Protein AF-A0A6F9CSS1-F1 (afdb_monomer)

pLDDT: mean 88.99, std 6.75, range [58.06, 95.88]

Sequence (176 aa):
YTEVANNVQKEETVLSVQFVLLDCAPLKFSLVQHCNEWQGKFTQLLSLMASTRLKELHIFLQENALRLSKPPQSLVELGESLKLLETLQGDFQKIESQIPPIHEQFAILEKYEVTVDQAVHEMLEALNGEWVWFQQVVIDSDIMLKKQKDKFKSSLIFSAEEFKKKMQTTVQDFSS

Mean predicted aligned error: 8.75 Å

Secondary structure (DSSP, 8-state):
-HHHHHHHHHS-SEEEETTEEEE-HHHHHHHHHHHHHHHHHHHHHHHHHHHHHHHHHHHHHHHHHHHHTSPP-SHHHHHHHHHHHHHHHHHHHHHHTTHHHHHHHHHHHHHTT----HHHHHHHHHHHHHHHHHHHHHHHHHHHHHHHHHHHHHHHHHHHHHHHHHHHHHHHHHT-

Structure (mmCIF, N/CA/C/O backbone):
data_AF-A0A6F9CSS1-F1
#
_entry.id   AF-A0A6F9CSS1-F1
#
loop_
_atom_site.group_PDB
_atom_site.id
_atom_site.type_symbol
_atom_site.label_atom_id
_atom_site.label_alt_id
_atom_site.label_comp_id
_atom_site.label_asym_id
_atom_site.label_entity_id
_atom_site.label_seq_id
_atom_site.pdbx_PDB_ins_code
_atom_site.Cartn_x
_atom_site.Cartn_y
_atom_site.Cartn_z
_atom_site.occupancy
_atom_site.B_iso_or_equiv
_atom_site.auth_seq_id
_atom_site.auth_comp_id
_atom_site.auth_asym_id
_atom_site.auth_atom_id
_atom_site.pdbx_PDB_model_num
ATOM 1 N N . TYR A 1 1 ? 11.473 6.760 -26.202 1.00 69.12 1 TYR A N 1
ATOM 2 C CA . TYR A 1 1 ? 12.842 6.283 -26.489 1.00 69.12 1 TYR A CA 1
ATOM 3 C C . TYR A 1 1 ? 12.872 5.145 -27.497 1.00 69.12 1 TYR A C 1
ATOM 5 O O . TYR A 1 1 ? 13.621 5.269 -28.452 1.00 69.12 1 TYR A O 1
ATOM 13 N N . THR A 1 2 ? 12.027 4.115 -27.384 1.00 72.00 2 THR A N 1
ATOM 14 C CA . THR A 1 2 ? 11.933 3.034 -28.392 1.00 72.00 2 THR A CA 1
ATOM 15 C C . THR A 1 2 ? 11.690 3.547 -29.817 1.00 72.00 2 THR A C 1
ATOM 17 O O . THR A 1 2 ? 12.358 3.124 -30.751 1.00 72.00 2 THR A O 1
ATOM 20 N N . GLU A 1 3 ? 10.793 4.519 -29.994 1.00 71.44 3 GLU A N 1
ATOM 21 C CA . GLU A 1 3 ? 10.537 5.142 -31.302 1.00 71.44 3 GLU A CA 1
ATOM 22 C C . GLU A 1 3 ? 11.748 5.926 -31.840 1.00 71.44 3 GLU A C 1
ATOM 24 O O . GLU A 1 3 ? 12.084 5.822 -33.015 1.00 71.44 3 GLU A O 1
ATOM 29 N N . VAL A 1 4 ? 12.457 6.646 -30.965 1.00 71.00 4 VAL A N 1
ATOM 30 C CA . VAL A 1 4 ? 13.664 7.409 -31.322 1.00 71.00 4 VAL A CA 1
ATOM 31 C C . VAL A 1 4 ? 14.797 6.467 -31.732 1.00 71.00 4 VAL A C 1
ATOM 33 O O . VAL A 1 4 ? 15.419 6.689 -32.765 1.00 71.00 4 VAL A O 1
ATOM 36 N N . ALA A 1 5 ? 15.016 5.382 -30.983 1.00 68.62 5 ALA A N 1
ATOM 37 C CA . ALA A 1 5 ? 15.992 4.351 -31.329 1.00 68.62 5 ALA A CA 1
ATOM 38 C C . ALA A 1 5 ? 15.669 3.701 -32.686 1.00 68.62 5 ALA A C 1
ATOM 40 O O . ALA A 1 5 ? 16.549 3.587 -33.538 1.00 68.62 5 ALA A O 1
ATOM 41 N N . ASN A 1 6 ? 14.396 3.367 -32.929 1.00 73.06 6 ASN A N 1
ATOM 42 C CA . ASN A 1 6 ? 13.944 2.816 -34.207 1.00 73.06 6 ASN A CA 1
ATOM 43 C C . ASN A 1 6 ? 14.156 3.789 -35.376 1.00 73.06 6 ASN A C 1
ATOM 45 O O . ASN A 1 6 ? 14.533 3.360 -36.464 1.00 73.06 6 ASN A O 1
ATOM 49 N N . ASN A 1 7 ? 13.933 5.088 -35.170 1.00 75.50 7 ASN A N 1
ATOM 50 C CA . ASN A 1 7 ? 14.157 6.102 -36.201 1.00 75.50 7 ASN A CA 1
ATOM 51 C C . ASN A 1 7 ? 15.651 6.275 -36.501 1.00 75.50 7 ASN A C 1
ATOM 53 O O . ASN A 1 7 ? 16.035 6.230 -37.663 1.00 75.50 7 ASN A O 1
ATOM 57 N N . VAL A 1 8 ? 16.504 6.344 -35.472 1.00 71.25 8 VAL A N 1
ATOM 58 C CA . VAL A 1 8 ? 17.969 6.376 -35.641 1.00 71.25 8 VAL A CA 1
ATOM 59 C C . VAL A 1 8 ? 18.457 5.154 -36.416 1.00 71.25 8 VAL A C 1
ATOM 61 O O . VAL A 1 8 ? 19.344 5.261 -37.257 1.00 71.25 8 VAL A O 1
ATOM 64 N N . GLN A 1 9 ? 17.880 3.980 -36.167 1.00 70.56 9 GLN A N 1
ATOM 65 C CA . GLN A 1 9 ? 18.303 2.746 -36.819 1.00 70.56 9 GLN A CA 1
ATOM 66 C C . GLN A 1 9 ? 17.925 2.694 -38.309 1.00 70.56 9 GLN A C 1
ATOM 68 O O . GLN A 1 9 ? 18.677 2.102 -39.089 1.00 70.56 9 GLN A O 1
ATOM 73 N N . LYS A 1 10 ? 16.826 3.358 -38.700 1.00 76.88 10 LYS A N 1
ATOM 74 C CA . LYS A 1 10 ? 16.343 3.482 -40.089 1.00 76.88 10 LYS A CA 1
ATOM 75 C C . LYS A 1 10 ? 17.154 4.449 -40.957 1.00 76.88 10 LYS A C 1
ATOM 77 O O . LYS A 1 10 ? 17.071 4.339 -42.174 1.00 76.88 10 LYS A O 1
ATOM 82 N N . GLU A 1 11 ? 17.916 5.363 -40.359 1.00 77.50 11 GLU A N 1
ATOM 83 C CA . GLU A 1 11 ? 18.755 6.317 -41.098 1.00 77.50 11 GLU A CA 1
ATOM 84 C C . GLU A 1 11 ? 19.857 5.620 -41.904 1.00 77.50 11 GLU A C 1
ATOM 86 O O . GLU A 1 11 ? 20.332 4.543 -41.532 1.00 77.50 11 GLU A O 1
ATOM 91 N N . GLU A 1 12 ? 20.311 6.230 -42.996 1.00 73.06 12 GLU A N 1
ATOM 92 C CA . GLU A 1 12 ? 21.398 5.667 -43.799 1.00 73.06 12 GLU A CA 1
ATOM 93 C C . GLU A 1 12 ? 22.715 5.645 -43.007 1.00 73.06 12 GLU A C 1
ATOM 95 O O . GLU A 1 12 ? 23.136 6.624 -42.391 1.00 73.06 12 GLU A O 1
ATOM 100 N N . THR A 1 13 ? 23.371 4.483 -42.987 1.00 76.19 13 THR A N 1
ATOM 101 C CA . THR A 1 13 ? 24.610 4.281 -42.219 1.00 76.19 13 THR A CA 1
ATOM 102 C C . THR A 1 13 ? 25.830 4.853 -42.937 1.00 76.19 13 THR A C 1
ATOM 104 O O . THR A 1 13 ? 26.780 5.262 -42.282 1.00 76.19 13 THR A O 1
ATOM 107 N N . VAL A 1 14 ? 25.813 4.892 -44.268 1.00 75.38 14 VAL A N 1
ATOM 108 C CA . VAL A 1 14 ? 26.934 5.370 -45.080 1.00 75.38 14 VAL A CA 1
ATOM 109 C C . VAL A 1 14 ? 26.397 6.351 -46.106 1.00 75.38 14 VAL A C 1
ATOM 111 O O . VAL A 1 14 ? 25.511 6.006 -46.882 1.00 75.38 14 VAL A O 1
ATOM 114 N N . LEU A 1 15 ? 26.952 7.560 -46.116 1.00 79.69 15 LEU A N 1
ATOM 115 C CA . LEU A 1 15 ? 26.568 8.633 -47.026 1.00 79.69 15 LEU A CA 1
ATOM 116 C C . LEU A 1 15 ? 27.747 8.965 -47.938 1.00 79.69 15 LEU A C 1
ATOM 118 O O . LEU A 1 15 ? 28.866 9.179 -47.474 1.00 79.69 15 LEU A O 1
ATOM 122 N N . SER A 1 16 ? 27.502 9.030 -49.245 1.00 75.62 16 SER A N 1
ATOM 123 C CA . SER A 1 16 ? 28.492 9.531 -50.197 1.00 75.62 16 SER A CA 1
ATOM 124 C C . SER A 1 16 ? 28.211 11.002 -50.481 1.00 75.62 16 SER A C 1
ATOM 126 O O . SER A 1 16 ? 27.179 11.349 -51.054 1.00 75.62 16 SER A O 1
ATOM 128 N N . VAL A 1 17 ? 29.125 11.876 -50.063 1.00 80.75 17 VAL A N 1
ATOM 129 C CA . VAL A 1 17 ? 29.048 13.317 -50.313 1.00 80.75 17 VAL A CA 1
ATOM 130 C C . VAL A 1 17 ? 30.188 13.691 -51.251 1.00 80.75 17 VAL A C 1
ATOM 132 O O . VAL A 1 17 ? 31.345 13.792 -50.844 1.00 80.75 17 VAL A O 1
ATOM 135 N N . GLN A 1 18 ? 29.851 13.898 -52.527 1.00 79.31 18 GLN A N 1
ATOM 136 C CA . GLN A 1 18 ? 30.801 14.188 -53.606 1.00 79.31 18 GLN A CA 1
ATOM 137 C C . GLN A 1 18 ? 31.889 13.105 -53.730 1.00 79.31 18 GLN A C 1
ATOM 139 O O . GLN A 1 18 ? 31.632 12.041 -54.282 1.00 79.31 18 GLN A O 1
ATOM 144 N N . PHE A 1 19 ? 33.097 13.372 -53.231 1.00 82.06 19 PHE A N 1
ATOM 145 C CA . PHE A 1 19 ? 34.245 12.461 -53.266 1.00 82.06 19 PHE A CA 1
ATOM 146 C C . PHE A 1 19 ? 34.578 11.860 -51.891 1.00 82.06 19 PHE A C 1
ATOM 148 O O . PHE A 1 19 ? 35.573 11.151 -51.757 1.00 82.06 19 PHE A O 1
ATOM 155 N N . VAL A 1 20 ? 33.771 12.146 -50.863 1.00 76.75 20 VAL A N 1
ATOM 156 C CA . VAL A 1 20 ? 33.975 11.677 -49.489 1.00 76.75 20 VAL A CA 1
ATOM 157 C C . VAL A 1 20 ? 32.907 10.649 -49.129 1.00 76.75 20 VAL A C 1
ATOM 159 O O . VAL A 1 20 ? 31.717 10.858 -49.365 1.00 76.75 20 VAL A O 1
ATOM 162 N N . LEU A 1 21 ? 33.341 9.537 -48.539 1.00 80.62 21 LEU A N 1
ATOM 163 C CA . LEU A 1 21 ? 32.466 8.553 -47.912 1.00 80.62 21 LEU A CA 1
ATOM 164 C C . LEU A 1 21 ? 32.397 8.857 -46.415 1.00 80.62 21 LEU A C 1
ATOM 166 O O . LEU A 1 21 ? 33.427 8.887 -45.741 1.00 80.62 21 LEU A O 1
ATOM 170 N N . LEU A 1 22 ? 31.197 9.095 -45.906 1.00 80.38 22 LEU A N 1
ATOM 171 C CA . LEU A 1 22 ? 30.952 9.390 -44.506 1.00 80.38 22 LEU A CA 1
ATOM 172 C C . LEU A 1 22 ? 30.275 8.183 -43.856 1.00 80.38 22 LEU A C 1
ATOM 174 O O . LEU A 1 22 ? 29.193 7.773 -44.270 1.00 80.38 22 LEU A O 1
ATOM 178 N N . ASP A 1 23 ? 30.938 7.608 -42.856 1.00 83.62 23 ASP A N 1
ATOM 179 C CA . ASP A 1 23 ? 30.413 6.500 -42.062 1.00 83.62 23 ASP A CA 1
ATOM 180 C C . ASP A 1 23 ? 29.734 7.042 -40.795 1.00 83.62 23 ASP A C 1
ATOM 182 O O . ASP A 1 23 ? 30.384 7.536 -39.871 1.00 83.62 23 ASP A O 1
ATOM 186 N N . CYS A 1 24 ? 28.404 6.962 -40.767 1.00 82.62 24 CYS A N 1
ATOM 187 C CA . CYS A 1 24 ? 27.562 7.353 -39.640 1.00 82.62 24 CYS A CA 1
ATOM 188 C C . CYS A 1 24 ? 27.378 6.223 -38.615 1.00 82.62 24 CYS A C 1
ATOM 190 O O . CYS A 1 24 ? 26.685 6.437 -37.614 1.00 82.62 24 CYS A O 1
ATOM 192 N N . ALA A 1 25 ? 27.957 5.031 -38.813 1.00 84.88 25 ALA A N 1
ATOM 193 C CA . ALA A 1 25 ? 27.803 3.911 -37.882 1.00 84.88 25 ALA A CA 1
ATOM 194 C C . ALA A 1 25 ? 28.171 4.266 -36.426 1.00 84.88 25 ALA A C 1
ATOM 196 O O . ALA A 1 25 ? 27.374 3.938 -35.539 1.00 84.88 25 ALA A O 1
ATOM 197 N N . PRO A 1 26 ? 29.278 4.989 -36.135 1.00 84.25 26 PRO A N 1
ATOM 198 C CA . PRO A 1 26 ? 29.623 5.363 -34.761 1.00 84.25 26 PRO A CA 1
ATOM 199 C C . PRO A 1 26 ? 28.586 6.291 -34.114 1.00 84.25 26 PRO A C 1
ATOM 201 O O . PRO A 1 26 ? 28.259 6.142 -32.936 1.00 84.25 26 PRO A O 1
ATOM 204 N N . LEU A 1 27 ? 28.024 7.220 -34.895 1.00 83.31 27 LEU A N 1
ATOM 205 C CA . LEU A 1 27 ? 26.997 8.149 -34.428 1.00 83.31 27 LEU A CA 1
ATOM 206 C C . LEU A 1 27 ? 25.676 7.421 -34.152 1.00 83.31 27 LEU A C 1
ATOM 208 O O . LEU A 1 27 ? 25.091 7.598 -33.084 1.00 83.31 27 LEU A O 1
ATOM 212 N N . LYS A 1 28 ? 25.235 6.555 -35.074 1.00 82.19 28 LYS A N 1
ATOM 213 C CA . LYS A 1 28 ? 24.034 5.723 -34.891 1.00 82.19 28 LYS A CA 1
ATOM 214 C C . LYS A 1 28 ? 24.158 4.839 -33.655 1.00 82.19 28 LYS A C 1
ATOM 216 O O . LYS A 1 28 ? 23.228 4.772 -32.855 1.00 82.19 28 LYS A O 1
ATOM 221 N N . PHE A 1 29 ? 25.316 4.204 -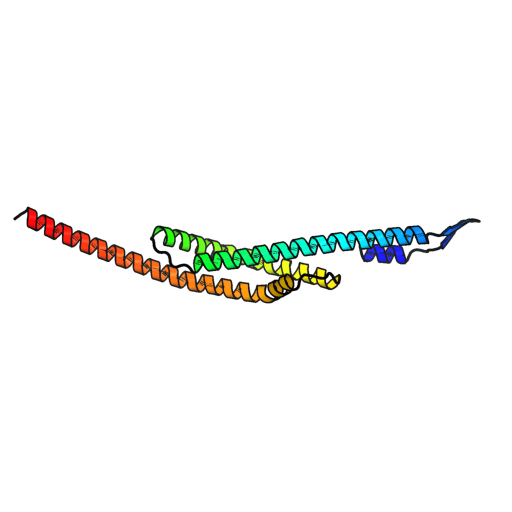33.471 1.00 84.88 29 PHE A N 1
ATOM 222 C CA . PHE A 1 29 ? 25.588 3.383 -32.296 1.00 84.88 29 PHE A CA 1
ATOM 223 C C . PHE A 1 29 ? 25.499 4.196 -30.999 1.00 84.88 29 PHE A C 1
ATOM 225 O O . PHE A 1 29 ? 24.787 3.794 -30.080 1.00 84.88 29 PHE A O 1
ATOM 232 N N . SER A 1 30 ? 26.153 5.362 -30.936 1.00 86.44 30 SER A N 1
ATOM 233 C CA . SER A 1 30 ? 26.121 6.234 -29.754 1.00 86.44 30 SER A CA 1
ATOM 234 C C . SER A 1 30 ? 24.702 6.713 -29.416 1.00 86.44 30 SER A C 1
ATOM 236 O O . SER A 1 30 ? 24.296 6.672 -28.255 1.00 86.44 30 SER A O 1
ATOM 238 N N . LEU A 1 31 ? 23.905 7.089 -30.420 1.00 84.00 31 LEU A N 1
ATOM 239 C CA . LEU A 1 31 ? 22.517 7.519 -30.227 1.00 84.00 31 LEU A CA 1
ATOM 240 C C . LEU A 1 31 ? 21.607 6.386 -29.731 1.00 84.00 31 LEU A C 1
ATOM 242 O O . LEU A 1 31 ? 20.799 6.598 -28.823 1.00 84.00 31 LEU A O 1
ATOM 246 N 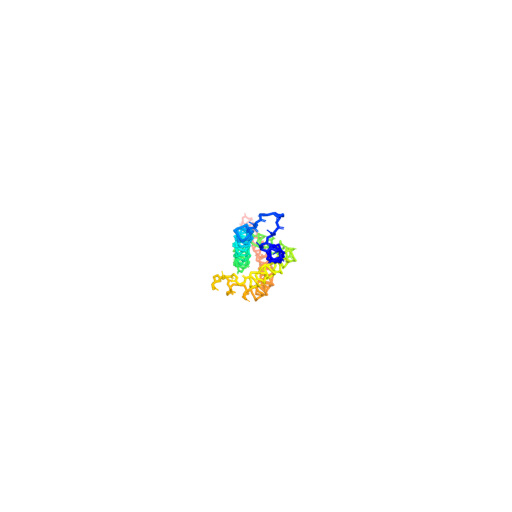N . VAL A 1 32 ? 21.747 5.177 -30.286 1.00 84.75 32 VAL A N 1
ATOM 247 C CA . VAL A 1 32 ? 21.009 3.993 -29.813 1.00 84.75 32 VAL A CA 1
ATOM 248 C C . VAL A 1 32 ? 21.426 3.635 -28.386 1.00 84.75 32 VAL A C 1
ATOM 250 O O . VAL A 1 32 ? 20.558 3.382 -27.550 1.00 84.75 32 VAL A O 1
ATOM 253 N N . GLN A 1 33 ? 22.725 3.680 -28.069 1.00 86.38 33 GLN A N 1
ATOM 254 C CA . GLN A 1 33 ? 23.205 3.461 -26.703 1.00 86.38 33 GLN A CA 1
ATOM 255 C C . GLN A 1 33 ? 22.607 4.463 -25.717 1.00 86.38 33 GLN A C 1
ATOM 257 O O . GLN A 1 33 ? 22.102 4.043 -24.679 1.00 86.38 33 GLN A O 1
ATOM 262 N N . HIS A 1 34 ? 22.582 5.755 -26.052 1.00 85.69 34 HIS A N 1
ATOM 263 C CA . HIS A 1 34 ? 21.936 6.753 -25.204 1.00 85.69 34 HIS A CA 1
ATOM 264 C C . HIS A 1 34 ? 20.442 6.470 -25.021 1.00 85.69 34 HIS A C 1
ATOM 266 O O . HIS A 1 34 ? 19.940 6.559 -23.903 1.00 85.69 34 HIS A O 1
ATOM 272 N N . CYS A 1 35 ? 19.720 6.084 -26.077 1.00 84.00 35 CYS A N 1
ATOM 273 C CA . CYS A 1 35 ? 18.306 5.729 -25.949 1.00 84.00 35 CYS A CA 1
ATOM 274 C C . CYS A 1 35 ? 18.090 4.559 -24.979 1.00 84.00 35 CYS A C 1
ATOM 276 O O . CYS A 1 35 ? 17.198 4.638 -24.134 1.00 84.00 35 CYS A O 1
ATOM 278 N N . ASN A 1 36 ? 18.921 3.518 -25.068 1.00 85.31 36 ASN A N 1
ATOM 279 C CA . ASN A 1 36 ? 18.866 2.359 -24.175 1.00 85.31 36 ASN A CA 1
ATOM 280 C C . ASN A 1 36 ? 19.240 2.731 -22.733 1.00 85.31 36 ASN A C 1
ATOM 282 O O . ASN A 1 36 ? 18.585 2.288 -21.793 1.00 85.31 36 ASN A O 1
ATOM 286 N N . GLU A 1 37 ? 20.255 3.576 -22.545 1.00 88.56 37 GLU A N 1
ATOM 287 C CA . GLU A 1 37 ? 20.676 4.059 -21.228 1.00 88.56 37 GLU A CA 1
ATOM 288 C C . GLU A 1 37 ? 19.550 4.837 -20.537 1.00 88.56 37 GLU A C 1
ATOM 290 O O . GLU A 1 37 ? 19.217 4.573 -19.380 1.00 88.56 37 GLU A O 1
ATOM 295 N N . TRP A 1 38 ? 18.927 5.777 -21.250 1.00 89.06 38 TRP A N 1
ATOM 296 C CA . TRP A 1 38 ? 17.805 6.546 -20.721 1.00 89.06 38 TRP A CA 1
ATOM 297 C C . TRP A 1 38 ? 16.596 5.662 -20.450 1.00 89.06 38 TRP A C 1
ATOM 299 O O . TRP A 1 38 ? 15.982 5.790 -19.394 1.00 89.06 38 TRP A O 1
ATOM 309 N N . GLN A 1 39 ? 16.277 4.735 -21.354 1.00 87.19 39 GLN A N 1
ATOM 310 C CA . GLN A 1 39 ? 15.213 3.761 -21.136 1.00 87.19 39 GLN A CA 1
ATOM 311 C C . GLN A 1 39 ? 15.456 2.951 -19.857 1.00 87.19 39 GLN A C 1
ATOM 313 O O . GLN A 1 39 ? 14.555 2.883 -19.027 1.00 87.19 39 GLN A O 1
ATOM 318 N N . GLY A 1 40 ? 16.673 2.434 -19.658 1.00 88.75 40 GLY A N 1
ATOM 319 C CA . GLY A 1 40 ? 17.061 1.721 -18.441 1.00 88.75 40 GLY A CA 1
ATOM 320 C C . GLY A 1 40 ? 16.944 2.581 -17.181 1.00 88.75 40 GLY A C 1
ATOM 321 O O . GLY A 1 40 ? 16.395 2.137 -16.177 1.00 88.75 40 GLY A O 1
ATOM 322 N N . LYS A 1 41 ? 17.386 3.843 -17.229 1.00 90.56 41 LYS A N 1
ATOM 323 C CA . LYS A 1 41 ? 17.247 4.783 -16.102 1.00 90.56 41 LYS A CA 1
ATOM 324 C C . LYS A 1 41 ? 15.783 5.053 -15.750 1.00 90.56 41 LYS A C 1
ATOM 326 O O . LYS A 1 41 ? 15.424 5.049 -14.574 1.00 90.56 41 LYS A O 1
ATOM 331 N N . PHE A 1 42 ? 14.930 5.274 -16.750 1.00 89.88 42 PHE A N 1
ATOM 332 C CA . PHE A 1 42 ? 13.507 5.532 -16.525 1.00 89.88 42 PHE A CA 1
ATOM 333 C C . PHE A 1 42 ? 12.775 4.307 -15.988 1.00 89.88 42 PHE A C 1
ATOM 335 O O . PHE A 1 42 ? 11.964 4.448 -15.076 1.00 89.88 42 PHE A O 1
ATOM 342 N N . THR A 1 43 ? 13.059 3.114 -16.510 1.00 90.88 43 THR A N 1
ATOM 343 C CA . THR A 1 43 ? 12.425 1.889 -16.018 1.00 90.88 43 THR A CA 1
ATOM 344 C C . THR A 1 43 ? 12.898 1.515 -14.617 1.00 90.88 43 THR A C 1
ATOM 346 O O . THR A 1 43 ? 12.080 1.120 -13.791 1.00 90.88 43 THR A O 1
ATOM 349 N N . GLN A 1 44 ? 14.178 1.715 -14.291 1.00 91.50 44 GLN A N 1
ATOM 350 C CA . GLN A 1 44 ? 14.682 1.549 -12.923 1.00 91.50 44 GLN A CA 1
ATOM 351 C C . GLN A 1 44 ? 14.009 2.518 -11.948 1.00 91.50 44 GLN A C 1
ATOM 353 O O . GLN A 1 44 ? 13.570 2.109 -10.874 1.00 91.50 44 GLN A O 1
ATOM 358 N N . LEU A 1 45 ? 13.878 3.792 -12.331 1.00 93.38 45 LEU A N 1
ATOM 359 C CA . LEU A 1 45 ? 13.183 4.785 -11.515 1.00 93.38 45 LEU A CA 1
ATOM 360 C C . LEU A 1 45 ? 11.706 4.418 -11.323 1.00 93.38 45 LEU A C 1
ATOM 362 O O . LEU A 1 45 ? 11.198 4.484 -10.206 1.00 93.38 45 LEU A O 1
ATOM 366 N N . LEU A 1 46 ? 11.032 3.991 -12.393 1.00 93.25 46 LEU A N 1
ATOM 367 C CA . LEU A 1 46 ? 9.645 3.539 -12.337 1.00 93.25 46 LEU A CA 1
ATOM 368 C C . LEU A 1 46 ? 9.489 2.334 -11.402 1.00 93.25 46 LEU A C 1
ATOM 370 O O . LEU A 1 46 ? 8.585 2.336 -10.573 1.00 93.25 46 LEU A O 1
ATOM 374 N N . SER A 1 47 ? 10.397 1.358 -11.478 1.00 92.69 47 SER A N 1
ATOM 375 C CA . SER A 1 47 ? 10.428 0.191 -10.589 1.00 92.69 47 SER A CA 1
ATOM 376 C C . SER A 1 47 ? 10.575 0.591 -9.124 1.00 92.69 47 SER A C 1
ATOM 378 O O . SER A 1 47 ? 9.798 0.143 -8.278 1.00 92.69 47 SER A O 1
ATOM 380 N N . LEU A 1 48 ? 11.497 1.508 -8.818 1.00 93.75 48 LEU A N 1
ATOM 381 C CA . LEU A 1 48 ? 11.682 2.021 -7.462 1.00 93.75 48 LEU A CA 1
ATOM 382 C C . LEU A 1 48 ? 10.429 2.742 -6.945 1.00 93.75 48 LEU A C 1
ATOM 384 O O . LEU A 1 48 ? 10.011 2.514 -5.809 1.00 93.75 48 LEU A O 1
ATOM 388 N N . MET A 1 49 ? 9.821 3.598 -7.769 1.00 93.56 49 MET A N 1
ATOM 389 C CA . MET A 1 49 ? 8.625 4.356 -7.395 1.00 93.56 49 MET A CA 1
ATOM 390 C C . MET A 1 49 ? 7.414 3.444 -7.186 1.00 93.56 49 MET A C 1
ATOM 392 O O . MET A 1 49 ? 6.726 3.580 -6.177 1.00 93.56 49 MET A O 1
ATOM 396 N N . ALA A 1 50 ? 7.172 2.507 -8.105 1.00 93.94 50 ALA A N 1
ATOM 397 C CA . ALA A 1 50 ? 6.062 1.563 -8.026 1.00 93.94 50 ALA A CA 1
ATOM 398 C C . ALA A 1 50 ? 6.206 0.640 -6.808 1.00 93.94 50 ALA A C 1
ATOM 400 O O . ALA A 1 50 ? 5.270 0.492 -6.027 1.00 93.94 50 ALA A O 1
ATOM 401 N N . SER A 1 51 ? 7.411 0.104 -6.582 1.00 94.25 51 SER A N 1
ATOM 402 C CA . SER A 1 51 ? 7.711 -0.753 -5.428 1.00 94.25 51 SER A CA 1
ATOM 403 C C . SER A 1 51 ? 7.560 -0.014 -4.101 1.00 94.25 51 SER A C 1
ATOM 405 O O . SER A 1 51 ? 7.040 -0.573 -3.139 1.00 94.25 51 SER A O 1
ATOM 407 N N . THR A 1 52 ? 8.013 1.241 -4.033 1.00 94.94 52 THR A N 1
ATOM 408 C CA . THR A 1 52 ? 7.857 2.074 -2.832 1.00 94.94 52 THR A CA 1
ATOM 409 C C . THR A 1 52 ? 6.383 2.337 -2.547 1.00 94.94 52 THR A C 1
ATOM 411 O O . THR A 1 52 ? 5.934 2.083 -1.435 1.00 94.94 52 THR A O 1
ATOM 414 N N . ARG A 1 53 ? 5.606 2.744 -3.558 1.00 94.44 53 ARG A N 1
ATOM 415 C CA . ARG A 1 53 ? 4.163 2.992 -3.409 1.00 94.44 53 ARG A CA 1
ATOM 416 C C . ARG A 1 53 ? 3.393 1.750 -2.980 1.00 94.44 53 ARG A C 1
ATOM 418 O O . ARG A 1 53 ? 2.540 1.842 -2.106 1.00 94.44 53 ARG A O 1
ATOM 425 N N . LEU A 1 54 ? 3.709 0.596 -3.567 1.00 95.88 54 LEU A N 1
ATOM 426 C CA . LEU A 1 54 ? 3.103 -0.679 -3.188 1.00 95.88 54 LEU A CA 1
ATOM 427 C C . LEU A 1 54 ? 3.375 -1.005 -1.714 1.00 95.88 54 LEU A C 1
ATOM 429 O O . LEU A 1 54 ? 2.447 -1.316 -0.974 1.00 95.88 54 LEU A O 1
ATOM 433 N N . LYS A 1 55 ? 4.630 -0.864 -1.270 1.00 95.56 55 LYS A N 1
ATOM 434 C CA . LYS A 1 55 ? 5.019 -1.090 0.130 1.00 95.56 55 LYS A CA 1
ATOM 435 C C . LYS A 1 55 ? 4.342 -0.118 1.089 1.00 95.56 55 LYS A C 1
ATOM 437 O O . LYS A 1 55 ? 3.862 -0.537 2.134 1.00 95.56 55 LYS A O 1
ATOM 442 N N . GLU A 1 56 ? 4.303 1.166 0.748 1.00 95.38 56 GLU A N 1
ATOM 443 C CA . GLU A 1 56 ? 3.636 2.191 1.556 1.00 95.38 56 GLU A CA 1
ATOM 444 C C . GLU A 1 56 ? 2.142 1.899 1.701 1.00 95.38 56 GLU A C 1
ATOM 446 O O . GLU A 1 56 ? 1.613 1.970 2.810 1.00 95.38 56 GLU A O 1
ATOM 451 N N . LEU A 1 57 ? 1.476 1.514 0.608 1.00 95.38 57 LEU A N 1
ATOM 452 C CA . LEU A 1 57 ? 0.068 1.132 0.630 1.00 95.38 57 LEU A CA 1
ATOM 453 C C . LEU A 1 57 ? -0.154 -0.118 1.489 1.00 95.38 57 LEU A C 1
ATOM 455 O O . LEU A 1 57 ? -1.020 -0.109 2.357 1.00 95.38 57 LEU A O 1
ATOM 459 N N . HIS A 1 58 ? 0.663 -1.156 1.309 1.00 94.62 58 HIS A N 1
ATOM 460 C CA . HIS A 1 58 ? 0.605 -2.377 2.111 1.00 94.62 58 HIS A CA 1
ATOM 461 C C . HIS A 1 58 ? 0.760 -2.088 3.615 1.00 94.62 58 HIS A C 1
ATOM 463 O O . HIS A 1 58 ? -0.084 -2.485 4.419 1.00 94.62 58 HIS A O 1
ATOM 469 N N . ILE A 1 59 ? 1.791 -1.327 4.001 1.00 95.62 59 ILE A N 1
ATOM 470 C CA . ILE A 1 59 ? 2.023 -0.921 5.396 1.00 95.62 59 ILE A CA 1
ATOM 471 C C . ILE A 1 59 ? 0.826 -0.126 5.923 1.00 95.62 59 ILE A C 1
ATOM 473 O O . ILE A 1 59 ? 0.330 -0.413 7.012 1.00 95.62 59 ILE A O 1
ATOM 477 N N . PHE A 1 60 ? 0.320 0.829 5.142 1.00 95.00 60 PHE A N 1
ATOM 478 C CA . PHE A 1 60 ? -0.838 1.629 5.523 1.00 95.00 60 PHE A CA 1
ATOM 479 C C . PHE A 1 60 ? -2.075 0.759 5.799 1.00 95.00 60 PHE A C 1
ATOM 481 O O . PHE A 1 60 ? -2.752 0.974 6.807 1.00 95.00 60 PHE A O 1
ATOM 488 N N . LEU A 1 61 ? -2.373 -0.226 4.947 1.00 94.44 61 LEU A N 1
ATOM 489 C CA . LEU A 1 61 ? -3.506 -1.136 5.150 1.00 94.44 61 LEU A CA 1
ATOM 490 C C . LEU A 1 61 ? -3.317 -1.975 6.422 1.00 94.44 61 LEU A C 1
ATOM 492 O O . LEU A 1 61 ? -4.209 -2.011 7.272 1.00 94.44 61 LEU A O 1
ATOM 496 N N . GLN A 1 62 ? -2.143 -2.588 6.593 1.00 94.69 62 GLN A N 1
ATOM 497 C CA . GLN A 1 62 ? -1.827 -3.451 7.735 1.00 94.69 62 GLN A CA 1
ATOM 498 C C . GLN A 1 62 ? -1.857 -2.691 9.072 1.00 94.69 62 GLN A C 1
ATOM 500 O O . GLN A 1 62 ? -2.482 -3.138 10.038 1.00 94.69 62 GLN A O 1
ATOM 505 N N . GLU A 1 63 ? -1.232 -1.513 9.146 1.00 95.00 63 GLU A N 1
ATOM 506 C CA . GLU A 1 63 ? -1.192 -0.709 10.371 1.00 95.00 63 GLU A CA 1
ATOM 507 C C . GLU A 1 63 ? -2.581 -0.214 10.778 1.00 95.00 63 GLU A C 1
ATOM 509 O O . GLU A 1 63 ? -2.951 -0.289 11.955 1.00 95.00 63 GLU A O 1
ATOM 514 N N . ASN A 1 64 ? -3.380 0.270 9.823 1.00 93.88 64 ASN A N 1
ATOM 515 C CA . ASN A 1 64 ? -4.729 0.744 10.118 1.00 93.88 64 ASN A CA 1
ATOM 516 C C . ASN A 1 64 ? -5.672 -0.405 10.487 1.00 93.88 64 ASN A C 1
ATOM 518 O O . ASN A 1 64 ? -6.438 -0.264 11.442 1.00 93.88 64 ASN A O 1
ATOM 522 N N . ALA A 1 65 ? -5.568 -1.556 9.817 1.00 93.56 65 ALA A N 1
ATOM 523 C CA . ALA A 1 65 ? -6.307 -2.759 10.189 1.00 93.56 65 ALA A CA 1
ATOM 524 C C . ALA A 1 65 ? -5.982 -3.198 11.623 1.00 93.56 65 ALA A C 1
ATOM 526 O O . ALA A 1 65 ? -6.885 -3.452 12.423 1.00 93.56 65 ALA A O 1
ATOM 527 N N . LEU A 1 66 ? -4.697 -3.225 11.986 1.00 93.06 66 LEU A N 1
ATOM 528 C CA . LEU A 1 66 ? -4.252 -3.612 13.323 1.00 93.06 66 LEU A CA 1
ATOM 529 C C . LEU A 1 66 ? -4.706 -2.617 14.398 1.00 93.06 66 LEU A C 1
ATOM 531 O O . LEU A 1 66 ? -5.041 -3.024 15.511 1.00 93.06 66 LEU A O 1
ATOM 535 N N . ARG A 1 67 ? -4.737 -1.318 14.086 1.00 91.56 67 ARG A N 1
ATOM 536 C CA . ARG A 1 67 ? -5.262 -0.288 14.996 1.00 91.56 67 ARG A CA 1
ATOM 537 C C . ARG A 1 67 ? -6.769 -0.421 15.200 1.00 91.56 67 ARG A C 1
ATOM 539 O O . ARG A 1 67 ? -7.209 -0.360 16.341 1.00 91.56 67 ARG A O 1
ATOM 546 N N . LEU A 1 68 ? -7.535 -0.644 14.132 1.00 90.94 68 LEU A N 1
ATOM 547 C CA . LEU A 1 68 ? -8.991 -0.806 14.197 1.00 90.94 68 LEU A CA 1
ATOM 548 C C . LEU A 1 68 ? -9.430 -2.128 14.837 1.00 90.94 68 LEU A C 1
ATOM 550 O O . LEU A 1 68 ? -10.492 -2.191 15.454 1.00 90.94 68 LEU A O 1
ATOM 554 N N . SER A 1 69 ? -8.629 -3.185 14.708 1.00 89.19 69 SER A N 1
ATOM 555 C CA . SER A 1 69 ? -8.947 -4.504 15.273 1.00 89.19 69 SER A CA 1
ATOM 556 C C . SER A 1 69 ? -8.756 -4.571 16.793 1.00 89.19 69 SER A C 1
ATOM 558 O O . SER A 1 69 ? -9.207 -5.520 17.440 1.00 89.19 69 SER A O 1
ATOM 560 N N . LYS A 1 70 ? -8.065 -3.594 17.396 1.00 88.75 70 LYS A N 1
ATOM 561 C CA . LYS A 1 70 ? -7.800 -3.581 18.839 1.00 88.75 70 LYS A CA 1
ATOM 562 C C . LYS A 1 70 ? -9.035 -3.117 19.626 1.00 88.75 70 LYS A C 1
ATOM 564 O O . LYS A 1 70 ? -9.538 -2.026 19.372 1.00 88.75 70 LYS A O 1
ATOM 569 N N . PRO A 1 71 ? -9.499 -3.888 20.630 1.00 85.62 71 PRO A N 1
ATOM 570 C CA . PRO A 1 71 ? -10.607 -3.474 21.484 1.00 85.62 71 PRO A CA 1
ATOM 571 C C . PRO A 1 71 ? -10.229 -2.267 22.343 1.00 85.62 71 PRO A C 1
ATOM 573 O O . PRO A 1 71 ? -9.306 -2.398 23.156 1.00 85.62 71 PRO A O 1
ATOM 576 N N . PRO A 1 72 ? -10.960 -1.140 22.243 1.00 87.19 72 PRO A N 1
ATOM 577 C CA . PRO A 1 72 ? -10.705 0.014 23.092 1.00 87.19 72 PRO A CA 1
ATOM 578 C C . PRO A 1 72 ? -10.990 -0.340 24.553 1.00 87.19 72 PRO A C 1
ATOM 580 O O . PRO A 1 72 ? -12.038 -0.910 24.872 1.00 87.19 72 PRO A O 1
ATOM 583 N N . GLN A 1 73 ? -10.055 -0.005 25.441 1.00 85.94 73 GLN A N 1
ATOM 584 C CA . GLN A 1 73 ? -10.167 -0.268 26.880 1.00 85.94 73 GLN A CA 1
ATOM 585 C C . GLN A 1 73 ? -10.781 0.912 27.639 1.00 85.94 73 GLN A C 1
ATOM 587 O O . GLN A 1 73 ? -11.293 0.747 28.747 1.00 85.94 73 GLN A O 1
ATOM 592 N N . SER A 1 74 ? -10.763 2.103 27.041 1.00 87.25 74 SER A N 1
ATOM 593 C CA . SER A 1 74 ? -11.261 3.339 27.639 1.00 87.25 74 SER A CA 1
ATOM 594 C C . SER A 1 74 ? -12.235 4.073 26.715 1.00 87.25 74 SER A C 1
ATOM 596 O O . SER A 1 74 ? -12.261 3.866 25.502 1.00 87.25 74 SER A O 1
ATOM 598 N N . LEU A 1 75 ? -13.045 4.971 27.290 1.00 85.38 75 LEU A N 1
ATOM 599 C CA . LEU A 1 75 ? -13.962 5.817 26.516 1.00 85.38 75 LEU A CA 1
ATOM 600 C C . LEU A 1 75 ? -13.204 6.743 25.547 1.00 85.38 75 LEU A C 1
ATOM 602 O O . LEU A 1 75 ? -13.710 7.056 24.472 1.00 85.38 75 LEU A O 1
ATOM 606 N N . VAL A 1 76 ? -11.989 7.153 25.926 1.00 88.25 76 VAL A N 1
ATOM 607 C CA . VAL A 1 76 ? -11.104 7.977 25.094 1.00 88.25 76 VAL A CA 1
ATOM 608 C C . VAL A 1 76 ? -10.633 7.174 23.882 1.00 88.25 76 VAL A C 1
ATOM 610 O O . VAL A 1 76 ? -10.877 7.597 22.755 1.00 88.25 76 VAL A O 1
ATOM 613 N N . GLU A 1 77 ? -10.080 5.976 24.098 1.00 89.38 77 GLU A N 1
ATOM 614 C CA . GLU A 1 77 ? -9.659 5.075 23.012 1.00 89.38 77 GLU A CA 1
ATOM 615 C C . GLU A 1 77 ? -10.820 4.695 22.088 1.00 89.38 77 GLU A C 1
ATOM 617 O O . GLU A 1 77 ? -10.642 4.586 20.875 1.00 89.38 77 GLU A O 1
ATOM 622 N N . LEU A 1 78 ? -12.024 4.512 22.641 1.00 89.44 78 LEU A N 1
ATOM 623 C CA . LEU A 1 78 ? -13.223 4.247 21.849 1.00 89.44 78 LEU A CA 1
ATOM 624 C C . LEU A 1 78 ? -13.542 5.426 20.921 1.00 89.44 78 LEU A C 1
ATOM 626 O O . LEU A 1 78 ? -13.837 5.215 19.747 1.00 89.44 78 LEU A O 1
ATOM 630 N N . GLY A 1 79 ? -13.471 6.659 21.430 1.00 88.88 79 GLY A N 1
ATOM 631 C CA . GLY A 1 79 ? -13.685 7.867 20.631 1.00 88.88 79 GLY A CA 1
ATOM 632 C C . GLY A 1 79 ? -12.641 8.035 19.525 1.00 88.88 79 GLY A C 1
ATOM 633 O O . GLY A 1 79 ? -12.995 8.330 18.384 1.00 88.88 79 GLY A O 1
ATOM 634 N N . GLU A 1 80 ? -11.367 7.792 19.834 1.00 92.44 80 GLU A N 1
ATOM 635 C CA . GLU A 1 80 ? -10.278 7.828 18.851 1.00 92.44 80 GLU A CA 1
ATOM 636 C C . GLU A 1 80 ? -10.445 6.758 17.767 1.00 92.44 80 GLU A C 1
ATOM 638 O O . GLU A 1 80 ? -10.285 7.054 16.582 1.00 92.44 80 GLU A O 1
ATOM 643 N N . SER A 1 81 ? -10.827 5.539 18.157 1.00 92.25 81 SER A N 1
ATOM 644 C CA . SER A 1 81 ? -11.059 4.423 17.231 1.00 92.25 81 SER A CA 1
ATOM 645 C C . SER A 1 81 ? -12.251 4.684 16.310 1.00 92.25 81 SER A C 1
ATOM 647 O O . SER A 1 81 ? -12.169 4.415 15.116 1.00 92.25 81 SER A O 1
ATOM 649 N N . LEU A 1 82 ? -13.338 5.267 16.832 1.00 91.69 82 LEU A N 1
ATOM 650 C CA . LEU A 1 82 ? -14.494 5.678 16.027 1.00 91.69 82 LEU A CA 1
ATOM 651 C C . LEU A 1 82 ? -14.134 6.781 15.026 1.00 91.69 82 LEU A C 1
ATOM 653 O O . LEU A 1 82 ? -14.536 6.714 13.869 1.00 91.69 82 LEU A O 1
ATOM 657 N N . LYS A 1 83 ? -13.336 7.770 15.445 1.00 93.69 83 LYS A N 1
ATOM 658 C CA . LYS A 1 83 ? -12.868 8.834 14.548 1.00 93.69 83 LYS A CA 1
ATOM 659 C C . LYS A 1 83 ? -11.949 8.291 13.452 1.00 93.69 83 LYS A C 1
ATOM 661 O O . LYS A 1 83 ? -12.041 8.717 12.300 1.00 93.69 83 LYS A 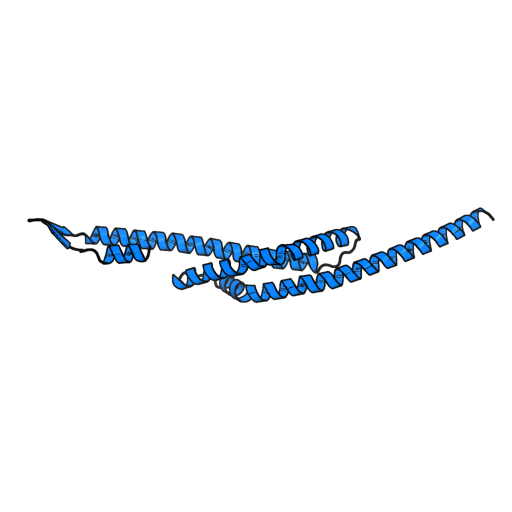O 1
ATOM 666 N N . LEU A 1 84 ? -11.058 7.361 13.802 1.00 93.62 84 LEU A N 1
ATOM 667 C CA . LEU A 1 84 ? -10.206 6.668 12.836 1.00 93.62 84 LEU A CA 1
ATOM 668 C C . LEU A 1 84 ? -11.052 5.888 11.822 1.00 93.62 84 LEU A C 1
ATOM 670 O O . LEU A 1 84 ? -10.811 6.007 10.625 1.00 93.62 84 LEU A O 1
ATOM 674 N N . LEU A 1 85 ? -12.059 5.150 12.294 1.00 93.69 85 LEU A N 1
ATOM 675 C CA . LEU A 1 85 ? -12.992 4.405 11.452 1.00 93.69 85 LEU A CA 1
ATOM 676 C C . LEU A 1 85 ? -13.720 5.326 10.461 1.00 93.69 85 LEU A C 1
ATOM 678 O O . LEU A 1 85 ? -13.697 5.048 9.268 1.00 93.69 85 LEU A O 1
ATOM 682 N N . GLU A 1 86 ? -14.301 6.437 10.925 1.00 94.06 86 GLU A N 1
ATOM 683 C CA . GLU A 1 86 ? -14.973 7.415 10.051 1.00 94.06 86 GLU A CA 1
ATOM 684 C C . GLU A 1 86 ? -14.019 8.008 9.006 1.00 94.06 86 GLU A C 1
ATOM 686 O O . GLU A 1 86 ? -14.385 8.159 7.841 1.00 94.06 86 GLU A O 1
ATOM 691 N N . THR A 1 87 ? -12.780 8.315 9.404 1.00 94.19 87 THR A N 1
ATOM 692 C CA . THR A 1 87 ? -11.765 8.866 8.491 1.00 94.19 87 THR A CA 1
ATOM 693 C C . THR A 1 87 ? -11.414 7.857 7.399 1.00 94.19 87 THR A C 1
ATOM 695 O O . THR A 1 87 ? -11.453 8.190 6.218 1.00 94.19 87 THR A O 1
ATOM 698 N N . LEU A 1 88 ? -11.139 6.605 7.777 1.00 93.56 88 LEU A N 1
ATOM 699 C CA . LEU A 1 88 ? -10.823 5.535 6.827 1.00 93.56 88 L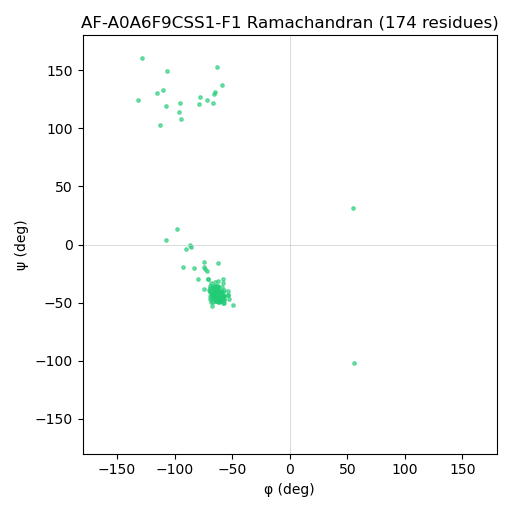EU A CA 1
ATOM 700 C C . LEU A 1 88 ? -12.017 5.201 5.928 1.00 93.56 88 LEU A C 1
ATOM 702 O O . LEU A 1 88 ? -11.832 4.946 4.741 1.00 93.56 88 LEU A O 1
ATOM 706 N N . GLN A 1 89 ? -13.238 5.268 6.468 1.00 92.75 89 GLN A N 1
ATOM 707 C CA . GLN A 1 89 ? -14.460 5.104 5.690 1.00 92.75 89 GLN A CA 1
ATOM 708 C C . GLN A 1 89 ? -14.635 6.204 4.635 1.00 92.75 89 GLN A C 1
ATOM 710 O O . GLN A 1 89 ? -15.023 5.916 3.504 1.00 92.75 89 GLN A O 1
ATOM 715 N N . GLY A 1 90 ? -14.318 7.454 4.981 1.00 92.62 90 GLY A N 1
ATOM 716 C CA . GLY A 1 90 ? -14.326 8.571 4.034 1.00 92.62 90 GLY A CA 1
ATOM 717 C C . GLY A 1 90 ? -13.218 8.478 2.979 1.00 92.62 90 GLY A C 1
ATOM 718 O O . GLY A 1 90 ? -13.429 8.852 1.827 1.00 92.62 90 GLY A O 1
ATOM 719 N N . ASP A 1 91 ? -12.060 7.931 3.351 1.00 93.06 91 ASP A N 1
ATOM 720 C CA . ASP A 1 91 ? -10.900 7.796 2.469 1.00 93.06 91 ASP A CA 1
ATOM 721 C C . ASP A 1 91 ? -10.925 6.527 1.593 1.00 93.06 91 ASP A C 1
ATOM 723 O O . ASP A 1 91 ? -10.040 6.373 0.749 1.00 93.06 91 ASP A O 1
ATOM 727 N N . PHE A 1 92 ? -11.927 5.643 1.714 1.00 91.12 92 PHE A N 1
ATOM 728 C CA . PHE A 1 92 ? -12.001 4.380 0.955 1.00 91.12 92 PHE A CA 1
ATOM 729 C C . PHE A 1 92 ? -11.763 4.566 -0.545 1.00 91.12 92 PHE A C 1
ATOM 731 O O . PHE A 1 92 ? -10.882 3.926 -1.114 1.00 91.12 92 PHE A O 1
ATOM 738 N N . GLN A 1 93 ? -12.497 5.488 -1.173 1.00 91.62 93 GLN A N 1
ATOM 739 C CA . GLN A 1 93 ? -12.384 5.751 -2.610 1.00 91.62 93 GLN A CA 1
ATOM 740 C C . GLN A 1 93 ? -10.992 6.277 -2.988 1.00 91.62 93 GLN A C 1
ATOM 742 O O . GLN A 1 93 ? -10.457 5.953 -4.047 1.00 91.62 93 GLN A O 1
ATOM 747 N N . LYS A 1 94 ? -10.382 7.085 -2.116 1.00 93.12 94 LYS A N 1
ATOM 748 C CA . LYS A 1 94 ? -9.035 7.616 -2.327 1.00 93.12 94 LYS A CA 1
ATOM 749 C C . LYS A 1 94 ? -7.988 6.510 -2.222 1.00 93.12 94 LYS A C 1
ATOM 751 O O . LYS A 1 94 ? -7.051 6.496 -3.017 1.00 93.12 94 LYS A O 1
ATOM 756 N N . ILE A 1 95 ? -8.128 5.592 -1.270 1.00 92.31 95 ILE A N 1
ATOM 757 C CA . ILE A 1 95 ? -7.209 4.460 -1.112 1.00 92.31 95 ILE A CA 1
ATOM 758 C C . ILE A 1 95 ? -7.353 3.506 -2.305 1.00 92.31 95 ILE A C 1
ATOM 760 O O . ILE A 1 95 ? -6.355 3.187 -2.946 1.00 92.31 95 ILE A O 1
ATOM 764 N N . GLU A 1 96 ? -8.584 3.158 -2.682 1.00 93.38 96 GLU A N 1
ATOM 765 C CA . GLU A 1 96 ? -8.875 2.318 -3.849 1.00 93.38 96 GLU A CA 1
ATOM 766 C C . GLU A 1 96 ? -8.315 2.913 -5.146 1.00 93.38 96 GLU A C 1
ATOM 768 O O . GLU A 1 96 ? -7.709 2.206 -5.946 1.00 93.38 96 GLU A O 1
ATOM 773 N N . SER A 1 97 ? -8.424 4.235 -5.327 1.00 94.00 97 SER A N 1
ATOM 774 C CA . SER A 1 97 ? -7.910 4.920 -6.521 1.00 94.00 97 SER A CA 1
ATOM 775 C C . SER A 1 97 ? -6.389 4.822 -6.708 1.00 94.00 97 SER A C 1
ATOM 777 O O . SER A 1 97 ? -5.895 5.091 -7.802 1.00 94.00 97 SER A O 1
ATOM 779 N N . GLN A 1 98 ? -5.635 4.436 -5.671 1.00 93.06 98 GLN A N 1
ATOM 780 C CA . GLN A 1 98 ? -4.185 4.244 -5.759 1.00 93.06 98 GLN A CA 1
ATOM 781 C C . GLN A 1 98 ? -3.791 2.866 -6.303 1.00 93.06 98 GLN A C 1
ATOM 783 O O . GLN A 1 98 ? -2.679 2.723 -6.808 1.00 93.06 98 GLN A O 1
ATOM 788 N N . ILE A 1 99 ? -4.686 1.874 -6.248 1.00 93.44 99 ILE A N 1
ATOM 789 C CA . ILE A 1 99 ? -4.408 0.497 -6.680 1.00 93.44 99 ILE A CA 1
ATOM 790 C C . ILE A 1 99 ? -4.210 0.397 -8.208 1.00 93.44 99 ILE A C 1
ATOM 792 O O . ILE A 1 99 ? -3.180 -0.141 -8.626 1.00 93.44 99 ILE A O 1
ATOM 796 N N . PRO A 1 100 ? -5.095 0.943 -9.074 1.00 94.88 100 PRO A N 1
ATOM 797 C CA . PRO A 1 100 ? -4.928 0.824 -10.526 1.00 94.88 100 PRO A CA 1
ATOM 798 C C . PRO A 1 100 ? -3.611 1.420 -11.054 1.00 94.88 100 PRO A C 1
ATOM 800 O O . PRO A 1 100 ? -2.915 0.7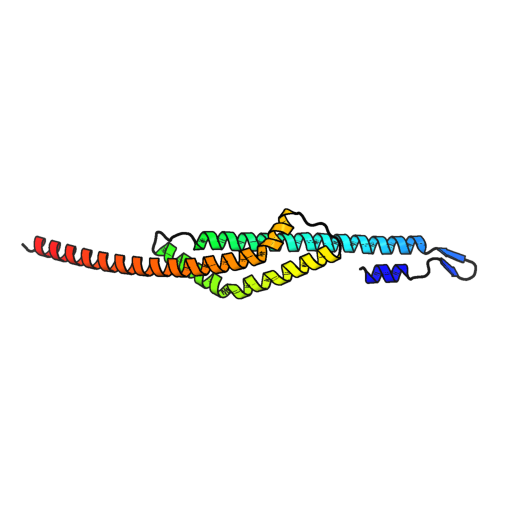22 -11.792 1.00 94.88 100 PRO A O 1
ATOM 803 N N . PRO A 1 101 ? -3.184 2.633 -10.638 1.00 94.38 101 PRO A N 1
ATOM 804 C CA . PRO A 1 101 ? -1.895 3.182 -11.052 1.00 94.38 101 PRO A CA 1
ATOM 805 C C . PRO A 1 101 ? -0.701 2.294 -10.692 1.00 94.38 101 PRO A C 1
ATOM 807 O O . PRO A 1 101 ? 0.274 2.268 -11.435 1.00 94.38 101 PRO A O 1
ATOM 810 N N . ILE A 1 102 ? -0.748 1.570 -9.569 1.00 94.44 102 ILE A N 1
ATOM 811 C CA . ILE A 1 102 ? 0.328 0.647 -9.185 1.00 94.44 102 ILE A CA 1
ATOM 812 C C . ILE A 1 102 ? 0.392 -0.513 -10.188 1.00 94.44 102 ILE A C 1
ATOM 814 O O . ILE A 1 102 ? 1.461 -0.775 -10.741 1.00 94.44 102 ILE A O 1
ATOM 818 N N . HIS A 1 103 ? -0.740 -1.152 -10.499 1.00 93.81 103 HIS A N 1
ATOM 819 C CA . HIS A 1 103 ? -0.790 -2.225 -11.500 1.00 93.81 103 HIS A CA 1
ATOM 820 C C . HIS A 1 103 ? -0.346 -1.755 -12.890 1.00 93.81 103 HIS A C 1
ATOM 822 O O . HIS A 1 103 ? 0.433 -2.441 -13.548 1.00 93.81 103 HIS A O 1
ATOM 828 N N . GLU A 1 104 ? -0.779 -0.570 -13.324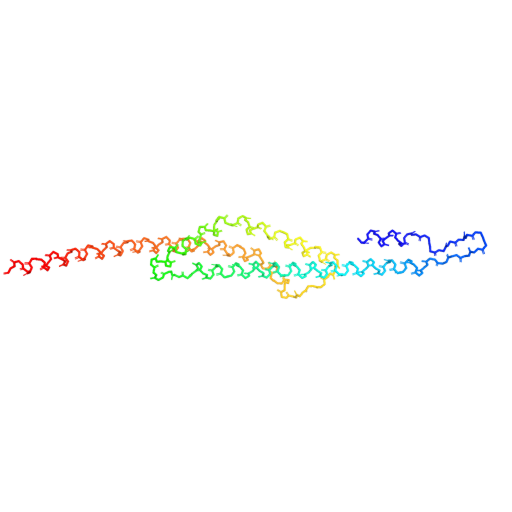 1.00 94.00 104 GLU A N 1
ATOM 829 C CA . GLU A 1 104 ? -0.363 0.009 -14.606 1.00 94.00 104 GLU A CA 1
ATOM 830 C C . GLU A 1 104 ? 1.155 0.223 -14.676 1.00 94.00 104 GLU A C 1
ATOM 832 O O . GLU A 1 104 ? 1.785 -0.087 -15.689 1.00 94.00 104 GLU A O 1
ATOM 837 N N . GLN A 1 105 ? 1.768 0.715 -13.595 1.00 93.12 105 GLN A N 1
ATOM 838 C CA . GLN A 1 105 ? 3.218 0.903 -13.530 1.00 93.12 105 GLN A CA 1
ATOM 839 C C . GLN A 1 105 ? 3.966 -0.428 -13.649 1.00 93.12 105 GLN A C 1
ATOM 841 O O . GLN A 1 105 ? 4.936 -0.507 -14.404 1.00 93.12 105 GLN A O 1
ATOM 846 N N . PHE A 1 106 ? 3.503 -1.481 -12.972 1.00 93.38 106 PHE A N 1
ATOM 847 C CA . PHE A 1 106 ? 4.107 -2.811 -13.081 1.00 93.38 106 PHE A CA 1
ATOM 848 C C . PHE A 1 106 ? 3.885 -3.462 -14.452 1.00 93.38 106 PHE A C 1
ATOM 850 O O . PHE A 1 106 ? 4.820 -4.058 -14.983 1.00 93.38 106 PHE A O 1
ATOM 857 N N . ALA A 1 107 ? 2.732 -3.256 -15.092 1.00 93.00 107 ALA A N 1
ATOM 858 C CA . ALA A 1 107 ? 2.493 -3.711 -16.464 1.00 93.00 107 ALA A CA 1
ATOM 859 C C . ALA A 1 107 ? 3.445 -3.041 -17.476 1.00 93.00 107 ALA A C 1
ATOM 861 O O . ALA A 1 107 ? 3.906 -3.665 -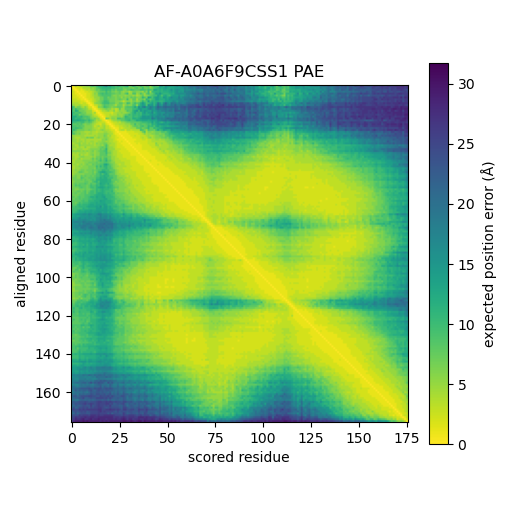18.434 1.00 93.00 107 ALA A O 1
ATOM 862 N N . ILE A 1 108 ? 3.791 -1.764 -17.263 1.00 90.75 108 ILE A N 1
ATOM 863 C CA . ILE A 1 108 ? 4.810 -1.079 -18.072 1.00 90.75 108 ILE A CA 1
ATOM 864 C C . ILE A 1 108 ? 6.188 -1.713 -17.850 1.00 90.75 108 ILE A C 1
ATOM 866 O O . ILE A 1 108 ? 6.917 -1.924 -18.818 1.00 90.75 108 ILE A O 1
ATOM 870 N N . LEU A 1 109 ? 6.557 -2.014 -16.603 1.00 91.56 109 LEU A N 1
ATOM 871 C CA . LEU A 1 109 ? 7.838 -2.651 -16.281 1.00 91.56 109 LEU A CA 1
ATOM 872 C C . LEU A 1 109 ? 7.963 -4.036 -16.923 1.00 91.56 109 LEU A C 1
ATOM 874 O O . LEU A 1 109 ? 9.002 -4.327 -17.514 1.00 91.56 109 LEU A O 1
ATOM 878 N N . GLU A 1 110 ? 6.895 -4.834 -16.888 1.00 89.38 110 GLU A N 1
ATOM 879 C CA . GLU A 1 110 ? 6.820 -6.138 -17.553 1.00 89.38 110 GLU A CA 1
ATOM 880 C C . GLU A 1 110 ? 6.994 -6.008 -19.072 1.00 89.38 110 GLU A C 1
ATOM 882 O O . GLU A 1 110 ? 7.811 -6.707 -19.668 1.00 89.38 110 GLU A O 1
ATOM 887 N N . LYS A 1 111 ? 6.320 -5.036 -19.703 1.00 89.31 111 LYS A N 1
ATOM 888 C CA . LYS A 1 111 ? 6.468 -4.751 -21.141 1.00 89.31 111 LYS A CA 1
ATOM 889 C C . LYS A 1 111 ? 7.908 -4.410 -21.548 1.00 89.31 111 LYS A C 1
ATOM 891 O O . LYS A 1 111 ? 8.283 -4.627 -22.699 1.00 89.31 111 LYS A O 1
ATOM 896 N N . TYR A 1 112 ? 8.690 -3.833 -20.640 1.00 85.94 112 TYR A N 1
ATOM 897 C CA . TYR A 1 112 ? 10.102 -3.511 -20.856 1.00 85.94 112 TYR A CA 1
ATOM 898 C C . TYR A 1 112 ? 11.060 -4.569 -20.282 1.00 85.94 112 TYR A C 1
ATOM 900 O O . TYR A 1 112 ? 12.254 -4.293 -20.189 1.00 85.94 112 TYR A O 1
ATOM 908 N N . GLU A 1 113 ? 10.549 -5.749 -19.910 1.00 85.44 113 GLU A N 1
ATOM 909 C CA . GLU A 1 113 ? 11.311 -6.894 -19.382 1.00 85.44 113 GLU A CA 1
ATOM 910 C C . GLU A 1 113 ? 12.175 -6.538 -18.159 1.00 85.44 113 GLU A C 1
ATOM 912 O O . GLU A 1 113 ? 13.251 -7.092 -17.924 1.00 85.44 113 GLU A O 1
ATOM 917 N N . VAL A 1 114 ? 11.708 -5.578 -17.359 1.00 87.00 114 VAL A N 1
ATOM 918 C CA . VAL A 1 114 ? 12.419 -5.123 -16.165 1.00 87.00 114 VAL A CA 1
ATOM 919 C C . VAL A 1 114 ? 12.179 -6.129 -15.057 1.00 87.00 114 VAL A C 1
ATOM 921 O O . VAL A 1 114 ? 11.046 -6.353 -14.638 1.00 87.00 114 VAL A O 1
ATOM 924 N N . THR A 1 115 ? 13.256 -6.713 -14.547 1.00 84.62 115 THR A N 1
ATOM 925 C CA . THR A 1 115 ? 13.175 -7.676 -13.452 1.00 84.62 115 THR A CA 1
ATOM 926 C C . THR A 1 115 ? 12.818 -6.952 -12.156 1.00 84.62 115 THR A C 1
ATOM 928 O O . THR A 1 115 ? 13.500 -6.012 -11.743 1.00 84.62 115 THR A O 1
ATOM 931 N N . VAL A 1 116 ? 11.739 -7.393 -11.518 1.00 86.81 116 VAL A N 1
ATOM 932 C CA . VAL A 1 116 ? 11.294 -6.920 -10.205 1.00 86.81 116 VAL A CA 1
ATOM 933 C C . VAL A 1 116 ? 11.587 -8.016 -9.180 1.00 86.81 116 VAL A C 1
ATOM 935 O O . VAL A 1 116 ? 11.597 -9.198 -9.514 1.00 86.81 116 VAL A O 1
ATOM 938 N N . ASP A 1 117 ? 11.866 -7.623 -7.938 1.00 89.88 117 ASP A N 1
ATOM 939 C CA . ASP A 1 117 ? 12.072 -8.559 -6.831 1.00 89.88 117 ASP A CA 1
ATOM 940 C C . ASP A 1 117 ? 10.824 -9.434 -6.616 1.00 89.88 117 ASP A C 1
ATOM 942 O O . ASP A 1 117 ? 9.694 -8.936 -6.611 1.00 89.88 117 ASP A O 1
ATOM 946 N N . GLN A 1 118 ? 11.036 -10.730 -6.392 1.00 89.81 118 GLN A N 1
ATOM 947 C CA . GLN A 1 118 ? 9.983 -11.710 -6.146 1.00 89.81 118 GLN A CA 1
ATOM 948 C C . GLN A 1 118 ? 9.064 -11.286 -4.991 1.00 89.81 118 GLN A C 1
ATOM 950 O O . GLN A 1 118 ? 7.846 -11.397 -5.105 1.00 89.81 118 GLN A O 1
ATOM 955 N N . ALA A 1 119 ? 9.620 -10.716 -3.917 1.00 91.06 119 ALA A N 1
ATOM 956 C CA . ALA A 1 119 ? 8.824 -10.259 -2.775 1.00 91.06 119 ALA A CA 1
ATOM 957 C C . ALA A 1 119 ? 7.871 -9.102 -3.134 1.00 91.06 119 ALA A C 1
ATOM 959 O O . ALA A 1 119 ? 6.788 -8.971 -2.568 1.00 91.06 119 ALA A O 1
ATOM 960 N N . VAL A 1 120 ? 8.270 -8.240 -4.074 1.00 91.56 120 VAL A N 1
ATOM 961 C CA . VAL A 1 120 ? 7.427 -7.139 -4.566 1.00 91.56 120 VAL A CA 1
ATOM 962 C C . VAL A 1 120 ? 6.337 -7.684 -5.486 1.00 91.56 120 VAL A C 1
ATOM 964 O O . VAL A 1 120 ? 5.202 -7.222 -5.416 1.00 91.56 120 VAL A O 1
ATOM 967 N N . HIS A 1 121 ? 6.661 -8.683 -6.306 1.00 90.69 121 HIS A N 1
ATOM 968 C CA . HIS A 1 121 ? 5.686 -9.337 -7.172 1.00 90.69 121 HIS A CA 1
ATOM 969 C C . HIS A 1 121 ? 4.597 -10.061 -6.364 1.00 90.69 121 HIS A C 1
ATOM 971 O O . HIS A 1 121 ? 3.415 -9.856 -6.614 1.00 90.69 121 HIS A O 1
ATOM 977 N N . GLU A 1 122 ? 4.971 -10.812 -5.327 1.00 93.88 122 GLU A N 1
ATOM 978 C CA . GLU A 1 122 ? 4.011 -11.473 -4.428 1.00 93.88 122 GLU A CA 1
ATOM 979 C C . GLU A 1 122 ? 3.081 -10.474 -3.727 1.00 93.88 122 GLU A C 1
ATOM 981 O O . GLU A 1 122 ? 1.879 -10.709 -3.611 1.00 93.88 122 GLU A O 1
ATOM 986 N N . MET A 1 123 ? 3.617 -9.326 -3.308 1.00 94.00 123 MET A N 1
ATOM 987 C CA . MET A 1 123 ? 2.831 -8.246 -2.707 1.00 94.00 123 MET A CA 1
ATOM 988 C C . MET A 1 123 ? 1.860 -7.608 -3.708 1.00 94.00 123 MET A C 1
ATOM 990 O O . MET A 1 123 ? 0.751 -7.239 -3.334 1.00 94.00 123 MET A O 1
ATOM 994 N N . LEU A 1 124 ? 2.251 -7.498 -4.982 1.00 94.12 124 LEU A N 1
ATOM 995 C CA . LEU A 1 124 ? 1.391 -6.973 -6.044 1.00 94.12 124 LEU A CA 1
ATOM 996 C C . LEU A 1 124 ? 0.222 -7.920 -6.337 1.00 94.12 124 LEU A C 1
ATOM 998 O O . LEU A 1 124 ? -0.911 -7.464 -6.473 1.00 94.12 124 LEU A O 1
ATOM 1002 N N . GLU A 1 125 ? 0.489 -9.225 -6.401 1.00 93.44 125 GLU A N 1
ATOM 1003 C CA . GLU A 1 125 ? -0.538 -10.255 -6.592 1.00 93.44 125 GLU A CA 1
ATOM 1004 C C . GLU A 1 125 ? -1.521 -10.292 -5.411 1.00 93.44 125 GLU A C 1
ATOM 1006 O O . GLU A 1 125 ? -2.734 -10.414 -5.594 1.00 93.44 125 GLU A O 1
ATOM 1011 N N . ALA A 1 126 ? -1.012 -10.125 -4.187 1.00 94.62 126 ALA A N 1
ATOM 1012 C CA . ALA A 1 126 ? -1.828 -10.097 -2.979 1.00 94.62 126 ALA A CA 1
ATOM 1013 C C . ALA A 1 126 ? -2.635 -8.797 -2.807 1.00 94.62 126 ALA A C 1
ATOM 1015 O O . ALA A 1 126 ? -3.647 -8.817 -2.107 1.00 94.62 126 ALA A O 1
ATOM 1016 N N . LEU A 1 127 ? -2.240 -7.690 -3.451 1.00 94.31 127 LEU A N 1
ATOM 1017 C CA . LEU A 1 127 ? -2.762 -6.342 -3.190 1.00 94.31 127 LEU A CA 1
ATOM 1018 C C . LEU A 1 127 ? -4.294 -6.252 -3.237 1.00 94.31 127 LEU A C 1
ATOM 1020 O O . LEU A 1 127 ? -4.918 -5.688 -2.339 1.00 94.31 127 LEU A O 1
ATOM 1024 N N . ASN A 1 128 ? -4.919 -6.826 -4.269 1.00 92.56 128 ASN A N 1
ATOM 1025 C CA . ASN A 1 128 ? -6.379 -6.802 -4.401 1.00 92.56 128 ASN A CA 1
ATOM 1026 C C . ASN A 1 128 ? -7.064 -7.623 -3.299 1.00 92.56 128 ASN A C 1
ATOM 1028 O O . ASN A 1 128 ? -8.105 -7.224 -2.778 1.00 92.56 128 ASN A O 1
ATOM 1032 N N . GLY A 1 129 ? -6.467 -8.753 -2.912 1.00 94.31 129 GLY A N 1
ATOM 1033 C CA . GLY A 1 129 ? -6.950 -9.566 -1.798 1.00 94.31 129 GLY A CA 1
ATOM 1034 C C . GLY A 1 129 ? -6.805 -8.848 -0.456 1.00 94.31 129 GLY A C 1
ATOM 1035 O O . GLY A 1 129 ? -7.731 -8.863 0.352 1.00 94.31 129 GLY A O 1
ATOM 1036 N N . GLU A 1 130 ? -5.682 -8.166 -0.237 1.00 94.69 130 GLU A N 1
ATOM 1037 C CA . GLU A 1 130 ? -5.449 -7.354 0.959 1.00 94.69 130 GLU A CA 1
ATOM 1038 C C . GLU A 1 130 ? -6.402 -6.172 1.061 1.00 94.69 130 GLU A C 1
ATOM 1040 O O . GLU A 1 130 ? -6.860 -5.851 2.156 1.00 94.69 130 GLU A O 1
ATOM 1045 N N . TRP A 1 131 ? -6.742 -5.548 -0.066 1.00 95.00 131 TRP A N 1
ATOM 1046 C CA . TRP A 1 131 ? -7.742 -4.491 -0.096 1.00 95.00 131 TRP A CA 1
ATOM 1047 C C . TRP A 1 131 ? -9.111 -4.992 0.370 1.00 95.00 131 TRP A C 1
ATOM 1049 O O . TRP A 1 131 ? -9.719 -4.399 1.262 1.00 95.00 131 TRP A O 1
ATOM 1059 N N . VAL A 1 132 ? -9.566 -6.126 -0.169 1.00 95.38 132 VAL A N 1
ATOM 1060 C CA . VAL A 1 132 ? -10.833 -6.753 0.238 1.00 95.38 132 VAL A CA 1
ATOM 1061 C C . VAL A 1 132 ? -10.795 -7.170 1.709 1.00 95.38 132 VAL A C 1
ATOM 1063 O O . VAL A 1 132 ? -11.752 -6.947 2.452 1.00 95.38 132 VAL A O 1
ATOM 1066 N N . TRP A 1 133 ? -9.677 -7.737 2.166 1.00 95.69 133 TRP A N 1
ATOM 1067 C CA . TRP A 1 133 ? -9.484 -8.068 3.575 1.00 95.69 133 TRP A CA 1
ATOM 1068 C C . TRP A 1 133 ? -9.554 -6.822 4.469 1.00 95.69 133 TRP A C 1
ATOM 1070 O O . TRP A 1 133 ? -10.245 -6.836 5.486 1.00 95.69 133 TRP A O 1
ATOM 1080 N N . PHE A 1 134 ? -8.907 -5.725 4.076 1.00 95.81 134 PH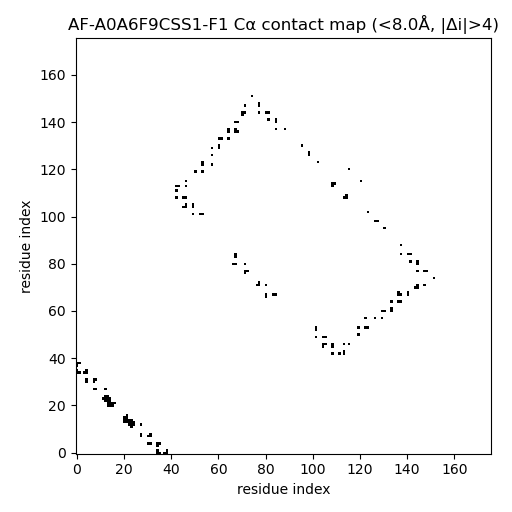E A N 1
ATOM 1081 C CA . PHE A 1 134 ? -8.945 -4.463 4.810 1.00 95.81 134 PHE A CA 1
ATOM 1082 C C . PHE A 1 134 ? -10.371 -3.906 4.905 1.00 95.81 134 PHE A C 1
ATOM 1084 O O . PHE A 1 134 ? -10.797 -3.487 5.982 1.00 95.81 134 PHE A O 1
ATOM 1091 N N . GLN A 1 135 ? -11.142 -3.955 3.813 1.00 94.50 135 GLN A N 1
ATOM 1092 C CA . GLN A 1 135 ? -12.561 -3.586 3.825 1.00 94.50 135 GLN A CA 1
ATOM 1093 C C . GLN A 1 135 ? -13.346 -4.414 4.849 1.00 94.50 135 GLN A C 1
ATOM 1095 O O . GLN A 1 135 ? -14.124 -3.852 5.624 1.00 94.50 135 GLN A O 1
ATOM 1100 N N . GLN A 1 136 ? -13.104 -5.727 4.905 1.00 95.00 136 GLN A N 1
ATOM 1101 C CA . GLN A 1 136 ? -13.742 -6.601 5.888 1.00 95.00 136 GLN A CA 1
ATOM 1102 C C . GLN A 1 136 ? -13.351 -6.229 7.323 1.00 95.00 136 GLN A C 1
ATOM 1104 O O . GLN A 1 136 ? -14.229 -6.126 8.178 1.00 95.00 136 GLN A O 1
ATOM 1109 N N . VAL A 1 137 ? -12.071 -5.947 7.585 1.00 94.75 137 VAL A N 1
ATOM 1110 C CA . VAL A 1 137 ? -11.609 -5.496 8.908 1.00 94.75 137 VAL A CA 1
ATOM 1111 C C . VAL A 1 137 ? -12.323 -4.216 9.332 1.00 94.75 137 VAL A C 1
ATOM 1113 O O . VAL A 1 137 ? -12.778 -4.118 10.466 1.00 94.75 137 VAL A O 1
ATOM 1116 N N . VAL A 1 138 ? -12.479 -3.243 8.432 1.00 94.00 138 VAL A N 1
ATOM 1117 C CA . VAL A 1 138 ? -13.197 -1.997 8.742 1.00 94.00 138 VAL A CA 1
ATOM 1118 C C . VAL A 1 138 ? -14.668 -2.267 9.084 1.00 94.00 138 VAL A C 1
ATOM 1120 O O . VAL A 1 138 ? -15.189 -1.671 10.027 1.00 94.00 138 VAL A O 1
ATOM 1123 N N . ILE A 1 139 ? -15.336 -3.177 8.369 1.00 93.94 139 ILE A N 1
ATOM 1124 C CA . ILE A 1 139 ? -16.723 -3.577 8.664 1.00 93.94 139 ILE A CA 1
ATOM 1125 C C . ILE A 1 139 ? -16.814 -4.259 10.036 1.00 93.94 139 ILE A C 1
ATOM 1127 O O . ILE A 1 139 ? -17.657 -3.895 10.860 1.00 93.94 139 ILE A O 1
ATOM 1131 N N . ASP A 1 140 ? -15.931 -5.217 10.308 1.00 94.38 140 ASP A N 1
ATOM 1132 C CA . ASP A 1 140 ? -15.917 -5.961 11.568 1.00 94.38 140 ASP A CA 1
ATOM 1133 C C . ASP A 1 140 ? -15.616 -5.036 12.757 1.00 94.38 140 ASP A C 1
ATOM 1135 O O . ASP A 1 140 ? -16.274 -5.110 13.803 1.00 94.38 140 ASP A O 1
ATOM 1139 N N . SER A 1 141 ? -14.678 -4.103 12.581 1.00 93.06 141 SER A N 1
ATOM 1140 C CA . SER A 1 141 ? -14.354 -3.070 13.562 1.00 93.06 141 SER A CA 1
ATOM 1141 C C . SER A 1 141 ? -15.511 -2.102 13.800 1.00 93.06 141 SER A C 1
ATOM 1143 O O . SER A 1 141 ? -15.755 -1.745 14.949 1.00 93.06 141 SER A O 1
ATOM 1145 N N . ASP A 1 142 ? -16.282 -1.711 12.782 1.00 93.44 142 ASP A N 1
ATOM 1146 C CA . ASP A 1 142 ? -17.485 -0.885 12.972 1.00 93.44 142 ASP A CA 1
ATOM 1147 C C . ASP A 1 142 ? -18.514 -1.581 13.879 1.00 93.44 142 ASP A C 1
ATOM 1149 O O . ASP A 1 142 ? -18.992 -1.006 14.865 1.00 93.44 142 ASP A O 1
ATOM 1153 N N . ILE A 1 143 ? -18.806 -2.857 13.601 1.00 93.50 143 ILE A N 1
ATOM 1154 C CA . ILE A 1 143 ? -19.732 -3.672 14.403 1.00 93.50 143 ILE A CA 1
ATOM 1155 C C . ILE A 1 143 ? -19.231 -3.778 15.847 1.00 93.50 143 ILE A C 1
ATOM 1157 O O . ILE A 1 143 ? -19.985 -3.591 16.811 1.00 93.50 143 ILE A O 1
ATOM 1161 N N . MET A 1 144 ? -17.942 -4.065 16.005 1.00 93.62 144 MET A N 1
ATOM 1162 C CA . MET A 1 144 ? -17.290 -4.192 17.298 1.00 93.62 144 MET A CA 1
ATOM 1163 C C . MET A 1 144 ? -17.344 -2.887 18.105 1.00 93.62 144 MET A C 1
ATOM 1165 O O . MET A 1 144 ? -17.743 -2.908 19.274 1.00 93.62 144 MET A O 1
ATOM 1169 N N . LEU A 1 145 ? -16.977 -1.756 17.499 1.00 92.19 145 LEU A N 1
ATOM 1170 C CA . LEU A 1 145 ? -16.946 -0.449 18.156 1.00 92.19 145 LEU A CA 1
ATOM 1171 C C . LEU A 1 145 ? -18.354 0.014 18.546 1.00 92.19 145 LEU A C 1
ATOM 1173 O O . LEU A 1 145 ? -18.537 0.519 19.656 1.00 92.19 145 LEU A O 1
ATOM 1177 N N . LYS A 1 146 ? -19.371 -0.232 17.708 1.00 91.69 146 LYS A N 1
ATOM 1178 C CA . LYS A 1 146 ? -20.783 0.019 18.054 1.00 91.69 146 LYS A CA 1
ATOM 1179 C C . LYS A 1 146 ? -21.214 -0.778 19.284 1.00 91.69 146 LYS A C 1
ATOM 1181 O O . LYS A 1 146 ? -21.744 -0.206 20.236 1.00 91.69 146 LYS A O 1
ATOM 1186 N N . LYS A 1 147 ? -20.896 -2.075 19.328 1.00 91.81 147 LYS A N 1
ATOM 1187 C CA . LYS A 1 147 ? -21.204 -2.930 20.484 1.00 91.81 147 LYS A CA 1
ATOM 1188 C C . LYS A 1 147 ? -20.498 -2.465 21.761 1.00 91.81 147 LYS A C 1
ATOM 1190 O O . LYS A 1 147 ? -21.106 -2.460 22.832 1.00 91.81 147 LYS A O 1
ATOM 1195 N N . GLN A 1 148 ? -19.226 -2.067 21.669 1.00 89.06 148 GLN A N 1
ATOM 1196 C CA . GLN A 1 148 ? -18.491 -1.521 22.816 1.00 89.06 148 GLN A CA 1
ATOM 1197 C C . GLN A 1 148 ? -19.098 -0.198 23.287 1.00 89.06 148 GLN A C 1
ATOM 1199 O O . GLN A 1 148 ? -19.283 -0.012 24.488 1.00 89.06 148 GLN A O 1
ATOM 1204 N N . LYS A 1 149 ? -19.489 0.688 22.366 1.00 90.44 149 LYS A N 1
ATOM 1205 C CA . LYS A 1 149 ? -20.166 1.952 22.683 1.00 90.44 149 LYS A CA 1
ATOM 1206 C C . LYS A 1 149 ? -21.457 1.738 23.471 1.00 90.44 149 LYS A C 1
ATOM 1208 O O . LYS A 1 149 ? -21.647 2.380 24.505 1.00 90.44 149 LYS A O 1
ATOM 1213 N N . ASP A 1 150 ? -22.307 0.808 23.041 1.00 91.06 150 ASP A N 1
ATOM 1214 C CA . ASP A 1 150 ? -23.554 0.494 23.748 1.00 91.06 150 ASP A CA 1
ATOM 1215 C C . ASP A 1 150 ? -23.301 -0.128 25.126 1.00 91.06 150 ASP A C 1
ATOM 1217 O O . ASP A 1 150 ? -23.977 0.211 26.106 1.00 91.06 150 ASP A O 1
ATOM 1221 N N . LYS A 1 151 ? -22.281 -0.989 25.234 1.00 89.50 151 LYS A N 1
ATOM 1222 C CA . LYS A 1 151 ? -21.853 -1.570 26.511 1.00 89.50 151 LYS A CA 1
ATOM 1223 C C . LYS A 1 151 ? -21.354 -0.493 27.477 1.00 89.50 151 LYS A C 1
ATOM 1225 O O . LYS A 1 151 ? -21.807 -0.461 28.616 1.00 89.50 151 LYS A O 1
ATOM 1230 N N . PHE A 1 152 ? -20.476 0.408 27.031 1.00 88.00 152 PHE A N 1
ATOM 1231 C CA . PHE A 1 152 ? -19.976 1.518 27.849 1.00 88.00 152 PHE A CA 1
ATOM 1232 C C . PHE A 1 152 ? -21.112 2.429 28.317 1.00 88.00 152 PHE A C 1
ATOM 1234 O O . PHE A 1 152 ? -21.174 2.765 29.499 1.00 88.00 152 PHE A O 1
ATOM 1241 N N . LYS A 1 153 ? -22.047 2.773 27.424 1.00 89.25 153 LYS A N 1
ATOM 1242 C CA . LYS A 1 153 ? -23.232 3.566 27.771 1.00 89.25 153 LYS A CA 1
ATOM 1243 C C . LYS A 1 153 ? -24.070 2.880 28.852 1.00 89.25 153 LYS A C 1
ATOM 1245 O O . LYS A 1 153 ? -24.427 3.518 29.838 1.00 89.25 153 LYS A O 1
ATOM 1250 N N . SER A 1 154 ? -24.349 1.588 28.689 1.00 90.88 154 SER A N 1
ATOM 1251 C CA . SER A 1 154 ? -25.153 0.811 29.643 1.00 90.88 154 SER A CA 1
ATOM 1252 C C . SER A 1 154 ? -24.467 0.695 31.007 1.00 90.88 154 SER A C 1
ATOM 1254 O O . SER A 1 154 ? -25.094 0.953 32.033 1.00 90.88 154 SER A O 1
ATOM 1256 N N .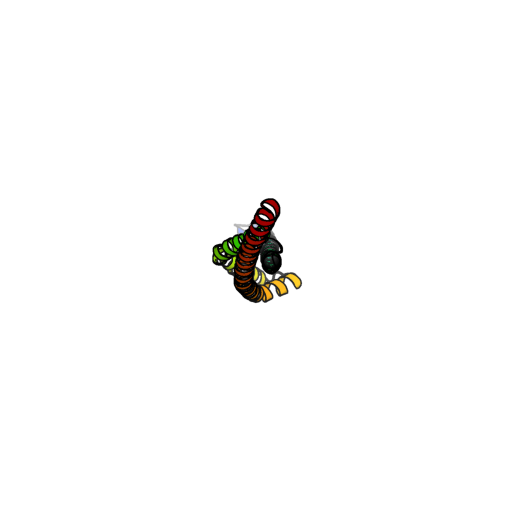 SER A 1 155 ? -23.166 0.388 31.029 1.00 88.88 155 SER A N 1
ATOM 1257 C CA . SER A 1 155 ? -22.374 0.315 32.264 1.00 88.88 155 SER A CA 1
ATOM 1258 C C . SER A 1 155 ? -22.298 1.658 32.993 1.00 88.88 155 SER A C 1
ATOM 1260 O O . SER A 1 155 ? -22.362 1.692 34.220 1.00 88.88 155 SER A O 1
ATOM 1262 N N . LEU A 1 156 ? -22.187 2.769 32.258 1.00 89.38 156 LEU A N 1
ATOM 1263 C CA . LEU A 1 156 ? -22.145 4.107 32.848 1.00 89.38 156 LEU A CA 1
ATOM 1264 C C . LEU A 1 156 ? -23.485 4.485 33.490 1.00 89.38 156 LEU A C 1
ATOM 1266 O O . LEU A 1 156 ? -23.498 5.004 34.604 1.00 89.38 156 LEU A O 1
ATOM 1270 N N . ILE A 1 157 ? -24.604 4.191 32.818 1.00 91.31 157 ILE A N 1
ATOM 1271 C CA . ILE A 1 157 ? -25.952 4.407 33.365 1.00 91.31 157 ILE A CA 1
ATOM 1272 C C . ILE A 1 157 ? -26.134 3.586 34.644 1.00 91.31 157 ILE A C 1
ATOM 1274 O O . ILE A 1 157 ? -26.518 4.138 35.673 1.00 91.31 157 ILE A O 1
ATOM 1278 N N . PHE A 1 158 ? -25.780 2.299 34.604 1.00 92.00 158 PHE A N 1
ATOM 1279 C CA . PHE A 1 158 ? -25.866 1.422 35.769 1.00 92.00 158 PHE A CA 1
ATOM 1280 C C . PHE A 1 158 ? -25.020 1.936 36.943 1.00 92.00 158 PHE A C 1
ATOM 1282 O O . PHE A 1 158 ? -25.509 2.043 38.066 1.00 92.00 158 PHE A O 1
ATOM 1289 N N . SER A 1 159 ? -23.769 2.330 36.687 1.00 89.81 159 SER A N 1
ATOM 1290 C CA . SER A 1 159 ? -22.891 2.888 37.720 1.00 89.81 159 SER A CA 1
ATOM 1291 C C . SER A 1 159 ? -23.437 4.193 38.308 1.00 89.81 159 SER A C 1
ATOM 1293 O O . SER A 1 159 ? -23.277 4.428 39.505 1.00 89.81 159 SER A O 1
ATOM 1295 N N . ALA A 1 160 ? -24.071 5.045 37.498 1.00 91.88 160 ALA A N 1
ATOM 1296 C CA . ALA A 1 160 ? -24.683 6.285 37.967 1.00 91.88 160 ALA A CA 1
ATOM 1297 C C . ALA A 1 160 ? -25.916 6.018 38.847 1.00 91.88 160 ALA A C 1
ATOM 1299 O O . ALA A 1 160 ? -26.093 6.673 39.877 1.00 91.88 160 ALA A O 1
ATOM 1300 N N . GLU A 1 161 ? -26.745 5.037 38.484 1.00 93.44 161 GLU A N 1
ATOM 1301 C CA . GLU A 1 161 ? -27.880 4.595 39.302 1.00 93.44 161 GLU A CA 1
ATOM 1302 C C . GLU A 1 161 ? -27.423 3.992 40.635 1.00 93.44 161 GLU A C 1
ATOM 1304 O O . GLU A 1 161 ? -27.966 4.335 41.689 1.00 93.44 161 GLU A O 1
ATOM 1309 N N . GLU A 1 162 ? -26.390 3.147 40.616 1.00 92.44 162 GLU A N 1
ATOM 1310 C CA . GLU A 1 162 ? -25.822 2.554 41.827 1.00 92.44 162 GLU A CA 1
ATOM 1311 C C . GLU A 1 162 ? -25.217 3.626 42.744 1.00 92.44 162 GLU A C 1
ATOM 1313 O O . GLU A 1 162 ? -25.444 3.615 43.957 1.00 92.44 162 GLU A O 1
ATOM 1318 N N . PHE A 1 163 ? -24.500 4.595 42.168 1.00 92.44 163 PHE A N 1
ATOM 1319 C CA . PHE A 1 163 ? -23.953 5.730 42.905 1.00 92.44 163 PHE A CA 1
ATOM 1320 C C . PHE A 1 163 ? -25.060 6.576 43.544 1.00 92.44 163 PHE A C 1
ATOM 1322 O O . PHE A 1 163 ? -24.995 6.872 44.737 1.00 92.44 163 PHE A O 1
ATOM 1329 N N . LYS A 1 164 ? -26.123 6.894 42.793 1.00 93.50 164 LYS A N 1
ATOM 1330 C CA . LYS A 1 164 ? -27.299 7.607 43.313 1.00 93.50 164 LYS A CA 1
ATOM 1331 C C . LYS A 1 164 ? -27.936 6.858 44.485 1.00 93.50 164 LYS A C 1
ATOM 1333 O O . LYS A 1 164 ? -28.264 7.482 45.492 1.00 93.50 164 LYS A O 1
ATOM 1338 N N . LYS A 1 165 ? -28.088 5.534 44.379 1.00 93.06 165 LYS A N 1
ATOM 1339 C CA . LYS A 1 165 ? -28.648 4.700 45.450 1.00 93.06 165 LYS A CA 1
ATOM 1340 C C . LYS A 1 165 ? -27.761 4.715 46.697 1.00 93.06 165 LYS A C 1
ATOM 1342 O O . LYS A 1 165 ? -28.273 4.941 47.788 1.00 93.06 165 LYS A O 1
ATOM 1347 N N . LYS A 1 166 ? -26.440 4.551 46.541 1.00 92.12 166 LYS A N 1
ATOM 1348 C CA . LYS A 1 166 ? -25.477 4.638 47.654 1.00 92.12 166 LYS A CA 1
ATOM 1349 C C . LYS A 1 166 ? -25.525 6.001 48.339 1.00 92.12 166 LYS A C 1
ATOM 1351 O O . LYS A 1 166 ? -25.610 6.047 49.558 1.00 92.12 166 LYS A O 1
ATOM 1356 N N . MET A 1 167 ? -25.555 7.096 47.572 1.00 92.69 167 MET A N 1
ATOM 1357 C CA . MET A 1 167 ? -25.710 8.442 48.133 1.00 92.69 167 MET A CA 1
ATOM 1358 C C . MET A 1 167 ? -26.999 8.585 48.945 1.00 92.69 167 MET A C 1
ATOM 1360 O O . MET A 1 167 ? -26.964 9.143 50.036 1.00 92.69 167 MET A O 1
ATOM 1364 N N . GLN A 1 168 ? -28.128 8.081 48.440 1.00 90.88 168 GLN A N 1
ATOM 1365 C CA . GLN A 1 168 ? -29.403 8.128 49.162 1.00 90.88 168 GLN A CA 1
ATOM 1366 C C . GLN A 1 168 ? -29.346 7.353 50.482 1.00 90.88 168 GLN A C 1
ATOM 1368 O O . GLN A 1 168 ? -29.805 7.873 51.494 1.00 90.88 168 GLN A O 1
ATOM 1373 N N . THR A 1 169 ? -28.751 6.156 50.486 1.00 91.00 169 THR A N 1
ATOM 1374 C CA . THR A 1 169 ? -28.555 5.365 51.710 1.00 91.00 169 THR A CA 1
ATOM 1375 C C . THR A 1 169 ? -27.658 6.096 52.705 1.00 91.00 169 THR A C 1
ATOM 1377 O O . THR A 1 169 ? -28.057 6.289 53.844 1.00 91.00 169 THR A O 1
ATOM 1380 N N . THR A 1 170 ? -26.501 6.604 52.272 1.00 90.12 170 THR A N 1
ATOM 1381 C CA . THR A 1 170 ? -25.596 7.352 53.156 1.00 90.12 170 THR A CA 1
ATOM 1382 C C . THR A 1 170 ? -26.263 8.598 53.740 1.00 90.12 170 THR A C 1
ATOM 1384 O O . THR A 1 170 ? -26.105 8.875 54.922 1.00 90.12 170 THR A O 1
ATOM 1387 N N . VAL A 1 171 ? -27.044 9.343 52.951 1.00 90.94 171 VAL A N 1
ATOM 1388 C CA . VAL A 1 171 ? -27.798 10.500 53.461 1.00 90.94 171 VAL A CA 1
ATOM 1389 C C . VAL A 1 171 ? -28.836 10.077 54.506 1.00 90.94 171 VAL A C 1
ATOM 1391 O O . VAL A 1 171 ? -28.962 10.757 55.521 1.00 90.94 171 VAL A O 1
ATOM 1394 N N . GLN A 1 172 ? -29.549 8.965 54.291 1.00 89.06 172 GLN A N 1
ATOM 1395 C CA . GLN A 1 172 ? -30.488 8.420 55.279 1.00 89.06 172 GLN A CA 1
ATOM 1396 C C . GLN A 1 172 ? -29.780 8.023 56.582 1.00 89.06 172 GLN A C 1
ATOM 1398 O O . GLN A 1 172 ? -30.256 8.395 57.656 1.00 89.06 172 GLN A O 1
ATOM 1403 N N . ASP A 1 173 ? -28.627 7.359 56.480 1.00 89.81 173 ASP A N 1
ATOM 1404 C CA . ASP A 1 173 ? -27.815 6.940 57.628 1.00 89.81 173 ASP A CA 1
ATOM 1405 C C . ASP A 1 173 ? -27.301 8.139 58.441 1.00 89.81 173 ASP A C 1
ATOM 1407 O O . ASP A 1 173 ? -27.308 8.092 59.663 1.00 89.81 173 ASP A O 1
ATOM 1411 N N . PHE A 1 174 ? -26.898 9.237 57.788 1.00 84.81 174 PHE A N 1
ATOM 1412 C CA . PHE A 1 174 ? -26.481 10.473 58.475 1.00 84.81 174 PHE A CA 1
ATOM 1413 C C . PHE A 1 174 ? -27.637 11.243 59.126 1.00 84.81 174 PHE A C 1
ATOM 1415 O O . PHE A 1 174 ? -27.400 12.073 60.002 1.00 84.81 174 PHE A O 1
ATOM 1422 N N . SER A 1 175 ? -28.866 11.040 58.651 1.00 78.44 175 SER A N 1
ATOM 1423 C CA . SER A 1 175 ? -30.065 11.707 59.175 1.00 78.44 175 SER A CA 1
ATOM 1424 C C . SER A 1 175 ? -30.757 10.950 60.316 1.00 78.44 175 SER A C 1
ATOM 1426 O O . SER A 1 175 ? -31.738 11.462 60.856 1.00 78.44 175 SER A O 1
ATOM 1428 N N . SER A 1 176 ? -30.263 9.753 60.655 1.00 58.06 176 SER A N 1
ATOM 1429 C CA . SER A 1 176 ? -30.703 8.929 61.792 1.00 58.06 176 SER A CA 1
ATOM 1430 C C . SER A 1 176 ? -29.741 9.061 62.969 1.00 58.06 176 SER A C 1
ATOM 1432 O O . SER A 1 176 ? -30.226 8.956 64.116 1.00 58.06 176 SER A O 1
#

Radius of gyration: 32.21 Å; Cα contacts (8 Å, |Δi|>4): 99; chains: 1; bounding box: 65×26×115 Å

Foldseek 3Di:
DVVQLVVLVPDDQWDDDPPDIDGCVVVNVVSNVVVVVVVVVVLVVLLVVLLVLLVVLLCVLVVLLVLLLDQDPDPVSLVVSVVSLVVCVVCLVVSVVSLVVSVVSVVVSVVVVNDHDPVSVVSNVCVVVSSVVSVVSSVVSVVNSVVVVVVVVVVVVVVVVVVVVVVVVVVVVVVD

Nearest PDB structures (foldseek):
  8j07-assembly1_g5  TM=7.250E-01  e=2.189E-04  Homo sapiens
  8glv-assembly1_Fm  TM=8.782E-01  e=1.209E-03  Chlamydomonas reinhardtii
  8j07-assembly1_g1  TM=6.956E-01  e=4.663E-02  Homo sapiens
  8glv-assembly1_Lc  TM=6.542E-01  e=1.003E-01  Chlamydomonas reinhardtii
  6sc2-assembly1_B  TM=6.238E-01  e=9.982E-01  Homo sapiens

Solvent-accessible surface area (backbone atoms only — not comparable to full-atom values): 9738 Å² total; per-residue (Å²): 86,72,68,56,36,54,52,52,68,71,50,79,48,67,47,78,56,93,93,44,79,46,77,39,53,68,59,43,50,52,52,39,48,50,32,52,51,51,47,51,51,52,50,53,50,47,50,52,52,40,52,50,51,52,49,53,51,52,51,52,48,54,53,51,42,56,59,52,68,50,79,59,89,44,74,65,48,41,53,53,50,51,52,50,49,54,51,52,62,70,40,42,67,64,58,55,64,52,51,61,62,42,54,52,48,50,53,52,34,56,76,69,70,52,87,70,60,68,72,58,52,55,50,59,70,41,43,67,59,51,50,53,50,43,54,50,46,54,53,54,29,50,57,49,51,52,53,49,52,54,48,53,53,51,53,50,52,50,51,52,54,52,49,53,51,51,52,52,51,52,53,53,62,74,74,106